Protein AF-A0AAN6VW51-F1 (afdb_monomer)

pLDDT: mean 84.88, std 7.88, range [61.78, 97.94]

Foldseek 3Di:
DEPDPVCVVVVVVVVLVVCVVVLAADEDDYDCPPHHDDDPVCVQVVCVVPQPRSNFDADPNFGEYEDDDHPGHQYAYEPPVVAQQVVCPPPNNPHLAYEYPPQDDDPPDDDDCVRVVRRVVRRVPRDYPYHD

Nearest PDB structures (foldseek):
  1g4e-assembly1_A  TM=4.298E-01  e=4.629E+00  Bacillus subtilis

Structure (mmCIF, N/CA/C/O backbone):
data_AF-A0AAN6VW51-F1
#
_entry.id   AF-A0AAN6VW51-F1
#
loop_
_atom_site.group_PDB
_atom_site.id
_atom_site.type_symbol
_atom_site.label_atom_id
_atom_site.label_alt_id
_atom_site.label_comp_id
_atom_site.label_asym_id
_atom_site.label_entity_id
_atom_site.label_seq_id
_atom_site.pdbx_PDB_ins_code
_atom_site.Cartn_x
_atom_site.Cartn_y
_atom_site.Cartn_z
_atom_site.occupancy
_atom_site.B_iso_or_equiv
_atom_site.auth_seq_id
_atom_site.auth_comp_id
_atom_site.auth_asym_id
_atom_site.auth_atom_id
_atom_site.pdbx_PDB_mode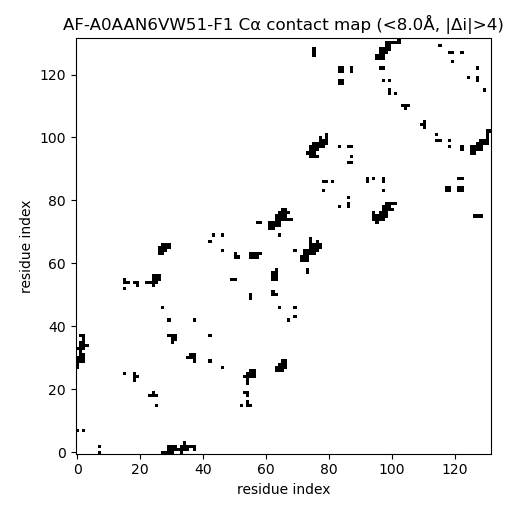l_num
ATOM 1 N N . MET A 1 1 ? 9.725 -1.381 -0.427 1.00 79.25 1 MET A N 1
ATOM 2 C CA . MET A 1 1 ? 10.778 -1.533 -1.465 1.00 79.25 1 MET A CA 1
ATOM 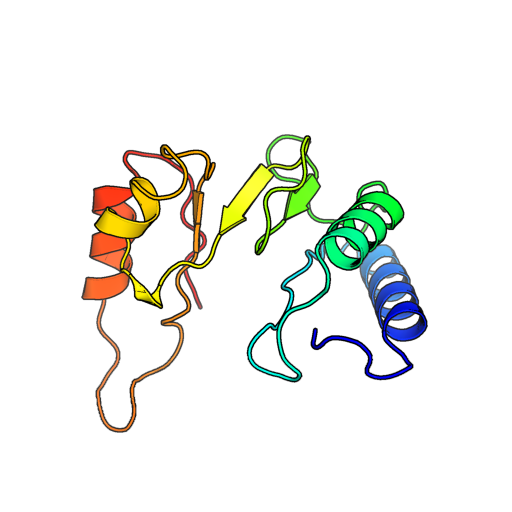3 C C . MET A 1 1 ? 11.321 -0.158 -1.807 1.00 79.25 1 MET A C 1
ATOM 5 O O . MET A 1 1 ? 10.504 0.715 -2.094 1.00 79.25 1 MET A O 1
ATOM 9 N N . ALA A 1 2 ? 12.635 0.059 -1.753 1.00 82.38 2 ALA A N 1
ATOM 10 C CA . ALA A 1 2 ? 13.238 1.337 -2.142 1.00 82.38 2 ALA A CA 1
ATOM 11 C C . ALA A 1 2 ? 13.469 1.396 -3.660 1.00 82.38 2 ALA A C 1
ATOM 13 O O . ALA A 1 2 ? 13.560 0.363 -4.314 1.00 82.38 2 ALA A O 1
ATOM 14 N N . TYR A 1 3 ? 13.509 2.602 -4.230 1.00 84.31 3 TYR A N 1
ATOM 15 C CA . TYR A 1 3 ? 13.604 2.777 -5.680 1.00 84.31 3 TYR A CA 1
ATOM 16 C C . TYR A 1 3 ? 15.026 2.548 -6.203 1.00 84.31 3 TYR A C 1
ATOM 18 O O . TYR A 1 3 ? 15.983 3.093 -5.644 1.00 84.31 3 TYR A O 1
ATOM 26 N N . ASN A 1 4 ? 15.140 1.866 -7.347 1.00 80.81 4 ASN A N 1
ATOM 27 C CA . ASN A 1 4 ? 16.364 1.753 -8.141 1.00 80.81 4 ASN A CA 1
ATOM 28 C C . ASN A 1 4 ? 17.509 1.064 -7.378 1.00 80.81 4 ASN A C 1
ATOM 30 O O . ASN A 1 4 ? 18.649 1.538 -7.363 1.00 80.81 4 ASN A O 1
ATOM 34 N N . GLU A 1 5 ? 17.215 -0.076 -6.745 1.00 75.69 5 GLU A N 1
ATOM 35 C CA . GLU A 1 5 ? 18.246 -0.940 -6.150 1.00 75.69 5 GLU A CA 1
ATOM 36 C C . GLU A 1 5 ? 18.942 -1.823 -7.199 1.00 75.69 5 GLU A C 1
ATOM 38 O O . GLU A 1 5 ? 19.895 -2.532 -6.885 1.00 75.69 5 GLU A O 1
ATOM 43 N N . GLY A 1 6 ? 18.504 -1.756 -8.462 1.00 72.00 6 GLY A N 1
ATOM 44 C CA . GLY A 1 6 ? 19.078 -2.502 -9.587 1.00 72.00 6 GLY A CA 1
ATOM 45 C C . GLY A 1 6 ? 18.611 -3.958 -9.675 1.00 72.00 6 GLY A C 1
ATOM 46 O O . GLY A 1 6 ? 18.983 -4.661 -10.611 1.00 72.00 6 GLY A O 1
ATOM 47 N N . ILE A 1 7 ? 17.776 -4.405 -8.733 1.00 70.56 7 ILE A N 1
ATOM 48 C CA . ILE A 1 7 ? 17.235 -5.772 -8.660 1.00 70.56 7 ILE A CA 1
ATOM 49 C C . ILE A 1 7 ? 15.715 -5.809 -8.460 1.00 70.56 7 ILE A C 1
ATOM 51 O O . ILE A 1 7 ? 15.146 -6.892 -8.333 1.00 70.56 7 ILE A O 1
ATOM 55 N N . ASP A 1 8 ? 15.056 -4.648 -8.450 1.00 72.75 8 ASP A N 1
ATOM 56 C CA . ASP A 1 8 ? 13.652 -4.487 -8.062 1.00 72.75 8 ASP A CA 1
ATOM 57 C C . ASP A 1 8 ? 12.738 -5.436 -8.855 1.00 72.75 8 ASP A C 1
ATOM 59 O O . ASP A 1 8 ? 11.971 -6.192 -8.264 1.00 72.75 8 ASP A O 1
ATOM 63 N N . SER A 1 9 ? 12.873 -5.490 -10.186 1.00 78.56 9 SER A N 1
ATOM 64 C CA . SER A 1 9 ? 12.044 -6.359 -11.036 1.00 78.56 9 SER A CA 1
ATOM 65 C C . SER A 1 9 ? 12.265 -7.850 -10.767 1.00 78.56 9 SER A C 1
ATOM 67 O O . SER A 1 9 ? 11.301 -8.603 -10.661 1.00 78.56 9 SER A O 1
ATOM 69 N N . ILE A 1 10 ? 13.519 -8.276 -10.593 1.00 87.25 10 ILE A N 1
ATOM 70 C CA . ILE A 1 10 ? 13.875 -9.676 -10.321 1.00 87.25 10 ILE A CA 1
ATOM 71 C C . ILE A 1 10 ? 13.335 -10.106 -8.954 1.00 87.25 10 ILE A C 1
ATOM 73 O O . ILE A 1 10 ? 12.786 -11.201 -8.812 1.00 87.25 10 ILE A O 1
ATOM 77 N N . SER A 1 11 ? 13.494 -9.254 -7.942 1.00 88.56 11 SER A N 1
ATOM 78 C CA . SER A 1 11 ? 13.033 -9.522 -6.581 1.00 88.56 11 SER A CA 1
ATOM 79 C C . SER A 1 11 ? 11.509 -9.599 -6.511 1.00 88.56 11 SER A C 1
ATOM 81 O O . SER A 1 11 ? 10.983 -10.530 -5.898 1.00 88.56 11 SER A O 1
ATOM 83 N N . ILE A 1 12 ? 10.796 -8.686 -7.180 1.00 90.19 12 ILE A N 1
ATOM 84 C CA . ILE A 1 12 ? 9.328 -8.701 -7.222 1.00 90.19 12 ILE A CA 1
ATOM 85 C C . ILE A 1 12 ? 8.816 -9.956 -7.941 1.00 90.19 12 ILE A C 1
ATOM 87 O O . ILE A 1 12 ? 7.896 -10.610 -7.441 1.00 90.19 12 ILE A O 1
ATOM 91 N N . ASP A 1 13 ? 9.412 -10.330 -9.077 1.00 92.81 13 ASP A N 1
ATOM 92 C CA . ASP A 1 13 ? 9.027 -11.542 -9.808 1.00 92.81 13 ASP A CA 1
ATOM 93 C C . ASP A 1 13 ? 9.219 -12.801 -8.961 1.00 92.81 13 ASP A C 1
ATOM 95 O O . ASP A 1 13 ? 8.301 -13.614 -8.832 1.00 92.81 13 ASP A O 1
ATOM 99 N N . ARG A 1 14 ? 10.385 -12.947 -8.325 1.00 95.12 14 ARG A N 1
ATOM 100 C CA . ARG A 1 14 ? 10.678 -14.102 -7.463 1.00 95.12 14 ARG A CA 1
ATOM 101 C C . ARG A 1 14 ? 9.747 -14.170 -6.260 1.00 95.12 14 ARG A C 1
ATOM 103 O O . ARG A 1 14 ? 9.238 -15.248 -5.959 1.00 95.12 14 ARG A O 1
ATOM 110 N N . ALA A 1 15 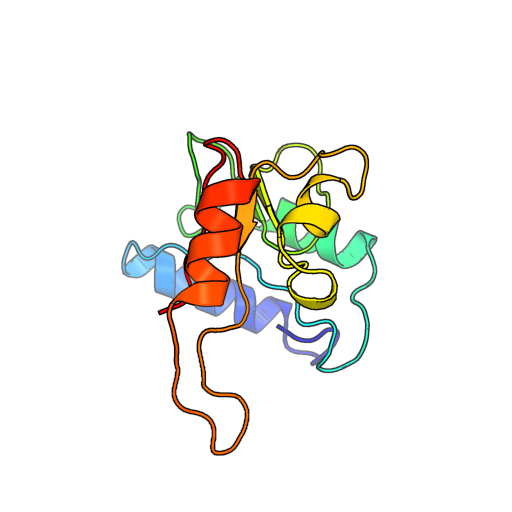? 9.506 -13.039 -5.596 1.00 94.19 15 ALA A N 1
ATOM 111 C CA . ALA A 1 15 ? 8.577 -12.966 -4.475 1.00 94.19 15 ALA A CA 1
ATOM 112 C C . ALA A 1 15 ? 7.156 -13.349 -4.908 1.00 94.19 15 ALA A C 1
ATOM 114 O O . ALA A 1 15 ? 6.504 -14.134 -4.222 1.00 94.19 15 ALA A O 1
ATOM 115 N N . SER A 1 16 ? 6.714 -12.865 -6.074 1.00 95.12 16 SER A N 1
ATOM 116 C CA . SER A 1 16 ? 5.409 -13.209 -6.645 1.00 95.12 16 SER A CA 1
ATOM 117 C C . SER A 1 16 ? 5.296 -14.714 -6.870 1.00 95.12 16 SER A C 1
ATOM 119 O O . SER A 1 16 ? 4.419 -15.338 -6.287 1.00 95.12 16 SER A O 1
ATOM 121 N N . VAL A 1 17 ? 6.218 -15.323 -7.623 1.00 97.00 17 VAL A N 1
ATOM 122 C CA . VAL A 1 17 ? 6.193 -16.769 -7.920 1.00 97.00 17 VAL A CA 1
ATOM 123 C C . VAL A 1 17 ? 6.219 -17.612 -6.640 1.00 97.00 17 VAL A C 1
ATOM 125 O O . VAL A 1 17 ? 5.463 -18.577 -6.504 1.00 97.00 17 VAL A O 1
ATOM 128 N N . ALA A 1 18 ? 7.062 -17.240 -5.673 1.00 97.69 18 ALA A N 1
ATOM 129 C CA . ALA A 1 18 ? 7.124 -17.928 -4.389 1.00 97.69 18 ALA A CA 1
ATOM 130 C C . ALA A 1 18 ? 5.787 -17.839 -3.637 1.00 97.69 18 ALA A C 1
ATOM 132 O O . ALA A 1 18 ? 5.295 -18.857 -3.145 1.00 97.69 18 ALA A O 1
ATOM 133 N N . ALA A 1 19 ? 5.171 -16.655 -3.594 1.00 97.62 19 ALA A N 1
ATOM 134 C CA . ALA A 1 19 ? 3.879 -16.452 -2.955 1.00 97.62 19 ALA A CA 1
ATOM 135 C C . ALA A 1 19 ? 2.753 -17.226 -3.656 1.00 97.62 19 ALA A C 1
ATOM 137 O O . ALA A 1 19 ? 1.971 -17.891 -2.976 1.00 97.62 19 ALA A O 1
ATOM 138 N N . GLU A 1 20 ? 2.718 -17.240 -4.993 1.00 97.25 20 GLU A N 1
ATOM 139 C CA . GLU A 1 20 ? 1.752 -18.025 -5.777 1.00 97.25 20 GLU A CA 1
ATOM 140 C C . GLU A 1 20 ? 1.837 -19.514 -5.428 1.00 97.25 20 GLU A C 1
ATOM 142 O O . GLU A 1 20 ? 0.816 -20.142 -5.146 1.00 97.25 20 GLU A O 1
ATOM 147 N N . SER A 1 21 ? 3.054 -20.059 -5.317 1.00 97.94 21 SER A N 1
ATOM 148 C CA . SER A 1 21 ? 3.276 -21.470 -4.956 1.00 97.94 21 SER A CA 1
ATOM 149 C C . SER A 1 21 ? 2.782 -21.851 -3.553 1.00 97.94 21 SER A C 1
ATOM 151 O O . SER A 1 21 ? 2.627 -23.034 -3.245 1.00 97.94 21 SER A O 1
ATOM 153 N N . LYS A 1 22 ? 2.557 -20.857 -2.686 1.00 97.69 22 LYS A N 1
ATOM 154 C CA . LYS A 1 22 ? 2.107 -21.028 -1.297 1.00 97.69 22 LYS A CA 1
ATOM 155 C C . LYS A 1 22 ? 0.721 -20.442 -1.041 1.00 97.69 22 LYS A C 1
ATOM 157 O O . LYS A 1 22 ? 0.286 -20.429 0.106 1.00 97.69 22 LYS A O 1
ATOM 162 N N . ASN A 1 23 ? 0.036 -19.962 -2.082 1.00 95.44 23 ASN A N 1
ATOM 163 C CA . ASN A 1 23 ? -1.210 -19.201 -1.970 1.00 95.44 23 ASN A CA 1
ATOM 164 C C . ASN A 1 23 ? -1.115 -18.015 -0.982 1.00 95.44 23 ASN A C 1
ATOM 166 O O . ASN A 1 23 ? -2.093 -17.638 -0.336 1.00 95.44 23 ASN A O 1
ATOM 170 N N . LEU A 1 24 ? 0.072 -17.419 -0.864 1.00 96.69 24 LEU A N 1
ATOM 171 C CA . LEU A 1 24 ? 0.286 -16.194 -0.104 1.00 96.69 24 LEU A CA 1
ATOM 172 C C . LEU A 1 24 ? -0.083 -14.986 -0.964 1.00 96.69 24 LEU A C 1
ATOM 174 O O . LEU A 1 24 ? 0.058 -15.011 -2.189 1.00 96.69 24 LEU A O 1
ATOM 178 N N . LYS A 1 25 ? -0.563 -13.927 -0.309 1.00 94.56 25 LYS A N 1
ATOM 179 C CA . LYS A 1 25 ? -0.895 -12.658 -0.959 1.00 94.56 25 LYS A CA 1
ATOM 180 C C . LYS A 1 25 ? 0.121 -11.586 -0.582 1.00 94.56 25 LYS A C 1
ATOM 182 O O . LYS A 1 25 ? 0.565 -11.523 0.559 1.00 94.56 25 LYS A O 1
ATOM 187 N N . LEU A 1 26 ? 0.467 -10.751 -1.551 1.00 93.44 26 LEU A N 1
ATOM 188 C CA . LEU A 1 26 ? 1.440 -9.670 -1.465 1.00 93.44 26 LEU A CA 1
ATOM 189 C C . LEU A 1 26 ? 0.796 -8.373 -1.947 1.00 93.44 26 LEU A C 1
ATOM 191 O O . LEU A 1 26 ? -0.001 -8.379 -2.883 1.00 93.44 26 LEU A O 1
ATOM 195 N N . PHE A 1 27 ? 1.204 -7.248 -1.378 1.00 89.88 27 PHE A N 1
ATOM 196 C CA . PHE A 1 27 ? 0.897 -5.926 -1.912 1.00 89.88 27 PHE A CA 1
ATOM 197 C C . PHE A 1 27 ? 2.156 -5.067 -1.949 1.00 89.88 27 PHE A C 1
ATOM 199 O O . PHE A 1 27 ? 3.164 -5.387 -1.314 1.00 89.88 27 PHE A O 1
ATOM 206 N N . PHE A 1 28 ? 2.106 -3.970 -2.702 1.00 87.31 28 PHE A N 1
ATOM 207 C CA . PHE A 1 28 ? 3.232 -3.052 -2.786 1.00 87.31 28 PHE A CA 1
ATOM 208 C C . PHE A 1 28 ? 3.148 -1.960 -1.730 1.00 87.31 28 PHE A C 1
ATOM 210 O O . PHE A 1 28 ? 2.214 -1.161 -1.733 1.00 87.31 28 PHE A O 1
ATOM 217 N N . SER A 1 29 ? 4.188 -1.912 -0.899 1.00 83.19 29 SER A N 1
ATOM 218 C CA . SER A 1 29 ? 4.547 -0.766 -0.071 1.00 83.19 29 SER A CA 1
ATOM 219 C C . SER A 1 29 ? 5.833 -0.144 -0.626 1.00 83.19 29 SER A C 1
ATOM 221 O O . SER A 1 29 ? 6.915 -0.756 -0.599 1.00 83.19 29 SER A O 1
ATOM 223 N N . PHE A 1 30 ? 5.704 1.042 -1.221 1.00 82.44 30 PHE A N 1
ATOM 224 C CA . PHE A 1 30 ? 6.817 1.764 -1.834 1.00 82.44 30 PHE A CA 1
ATOM 225 C C . PHE A 1 30 ? 7.524 2.606 -0.772 1.00 82.44 30 PHE A C 1
ATOM 227 O O . PHE A 1 30 ? 6.957 3.544 -0.226 1.00 82.44 30 PHE A O 1
ATOM 234 N N . ASP A 1 31 ? 8.780 2.282 -0.485 1.00 79.25 31 ASP A N 1
ATOM 235 C CA . ASP A 1 31 ? 9.559 2.971 0.539 1.00 79.25 31 ASP A CA 1
ATOM 236 C C . ASP A 1 31 ? 10.173 4.245 -0.051 1.00 79.25 31 ASP A C 1
ATOM 238 O O . ASP A 1 31 ? 11.082 4.194 -0.884 1.00 79.25 31 ASP A O 1
ATOM 242 N N . TYR A 1 32 ? 9.629 5.389 0.363 1.00 77.88 32 TYR A N 1
ATOM 243 C CA . TYR A 1 32 ? 10.076 6.719 -0.054 1.00 77.88 32 TYR A CA 1
ATOM 244 C C . TYR A 1 32 ? 11.181 7.274 0.855 1.00 77.88 32 TYR A C 1
ATOM 246 O O . TYR A 1 32 ? 11.847 8.240 0.473 1.00 77.88 32 TYR A O 1
ATOM 254 N N . ALA A 1 33 ? 11.388 6.670 2.029 1.00 74.31 33 ALA A N 1
ATOM 255 C CA . ALA A 1 33 ? 12.432 7.042 2.976 1.00 74.31 33 ALA A CA 1
ATOM 256 C C . ALA A 1 33 ? 13.779 6.386 2.631 1.00 74.31 33 ALA A C 1
ATOM 258 O O . ALA A 1 33 ? 14.821 6.977 2.900 1.00 74.31 33 ALA A O 1
ATOM 259 N N . GLY A 1 34 ? 13.770 5.213 1.989 1.00 78.88 34 GLY A N 1
ATOM 260 C CA . GLY A 1 34 ? 14.982 4.459 1.658 1.00 78.88 34 GLY A CA 1
ATOM 261 C C . GLY A 1 34 ? 15.946 5.179 0.704 1.00 78.88 34 GLY A C 1
ATOM 262 O O . GLY A 1 34 ? 17.087 5.460 1.065 1.00 78.88 34 GLY A O 1
ATOM 263 N N . ARG A 1 35 ? 15.521 5.478 -0.535 1.00 82.00 35 ARG A N 1
ATOM 264 C CA . ARG A 1 35 ? 16.373 6.124 -1.572 1.00 82.00 35 ARG A CA 1
ATOM 265 C C . ARG A 1 35 ? 15.726 7.350 -2.216 1.00 82.00 35 ARG A C 1
ATOM 267 O O . ARG A 1 35 ? 16.056 7.731 -3.338 1.00 82.00 35 ARG A O 1
ATOM 274 N N . GLY A 1 36 ? 14.808 7.975 -1.489 1.00 77.69 36 GLY A N 1
ATOM 275 C CA . GLY A 1 36 ? 13.968 9.049 -1.993 1.00 77.69 36 GLY A CA 1
ATOM 276 C C . GLY A 1 36 ? 12.731 8.532 -2.723 1.00 77.69 36 GLY A C 1
ATOM 277 O O . GLY A 1 36 ? 12.480 7.330 -2.830 1.00 77.69 36 GLY A O 1
ATOM 278 N N . ARG A 1 37 ? 11.924 9.480 -3.208 1.00 79.44 37 ARG A N 1
ATOM 279 C CA . ARG A 1 37 ? 10.625 9.173 -3.809 1.00 79.44 37 ARG A CA 1
ATOM 280 C C . ARG A 1 37 ? 10.774 8.287 -5.046 1.00 79.44 37 ARG A C 1
ATOM 282 O O . ARG A 1 37 ? 11.595 8.569 -5.921 1.00 79.44 37 ARG A O 1
ATOM 289 N N . TRP A 1 38 ? 9.904 7.291 -5.175 1.00 84.94 38 TRP A N 1
ATOM 290 C CA . TRP A 1 38 ? 9.728 6.623 -6.460 1.00 84.94 38 TRP A CA 1
ATOM 291 C C . TRP A 1 38 ? 9.134 7.610 -7.481 1.00 84.94 38 TRP A C 1
ATOM 293 O O . TRP A 1 38 ? 8.270 8.422 -7.135 1.00 84.94 38 TRP A O 1
ATOM 303 N N . PRO A 1 39 ? 9.530 7.558 -8.762 1.00 87.12 39 PRO A N 1
ATOM 304 C CA . PRO A 1 39 ? 8.813 8.270 -9.810 1.00 87.12 39 PRO A CA 1
ATOM 305 C C . PRO A 1 39 ? 7.375 7.753 -9.924 1.00 87.12 39 PRO A C 1
ATOM 307 O O . PRO A 1 39 ? 7.151 6.544 -9.983 1.00 87.12 39 PRO A O 1
ATOM 310 N N . ARG A 1 40 ? 6.394 8.659 -10.042 1.00 83.00 40 ARG A N 1
ATOM 311 C CA . ARG A 1 40 ? 4.967 8.304 -10.190 1.00 83.00 40 ARG A CA 1
ATOM 312 C C . ARG A 1 40 ? 4.734 7.265 -11.292 1.00 83.00 40 ARG A C 1
ATOM 314 O O . ARG A 1 40 ? 4.016 6.294 -11.084 1.00 83.00 40 ARG A O 1
ATOM 321 N N . ALA A 1 41 ? 5.371 7.452 -12.448 1.00 85.94 41 ALA A N 1
ATOM 322 C CA . ALA A 1 41 ? 5.260 6.527 -13.572 1.00 85.94 41 ALA A CA 1
ATOM 323 C C . ALA A 1 41 ? 5.766 5.114 -13.229 1.00 85.94 41 ALA A C 1
ATOM 325 O O . ALA A 1 41 ? 5.157 4.143 -13.663 1.00 85.94 41 ALA A O 1
ATOM 326 N N . ALA A 1 42 ? 6.825 4.997 -12.419 1.00 86.75 42 ALA A N 1
ATOM 327 C CA . ALA A 1 42 ? 7.371 3.714 -11.984 1.00 86.75 42 ALA A CA 1
ATOM 328 C C . ALA A 1 42 ? 6.442 3.000 -10.991 1.00 86.75 42 ALA A C 1
ATOM 330 O O . ALA A 1 42 ? 6.266 1.788 -11.077 1.00 86.75 42 ALA A O 1
ATOM 331 N N . VAL A 1 43 ? 5.804 3.745 -10.082 1.00 85.56 43 VAL A N 1
ATOM 332 C CA . VAL A 1 43 ? 4.791 3.191 -9.167 1.00 85.56 43 VAL A CA 1
ATOM 333 C C . VAL A 1 43 ? 3.593 2.649 -9.948 1.00 85.56 43 VAL A C 1
ATOM 335 O O . VAL A 1 43 ? 3.166 1.514 -9.721 1.00 85.56 43 VAL A O 1
ATOM 338 N N . ILE A 1 44 ? 3.082 3.436 -10.902 1.00 84.75 44 ILE A N 1
ATOM 339 C CA . ILE A 1 44 ? 1.951 3.042 -11.751 1.00 84.75 44 ILE A CA 1
ATOM 340 C C . ILE A 1 44 ? 2.312 1.809 -12.582 1.00 84.75 44 ILE A C 1
ATOM 342 O O . ILE A 1 44 ? 1.584 0.821 -12.537 1.00 84.75 44 ILE A O 1
ATOM 346 N N . SER A 1 45 ? 3.435 1.831 -13.306 1.00 87.88 45 SER A N 1
ATOM 347 C CA . SER A 1 45 ? 3.829 0.711 -14.168 1.00 87.88 45 SER A CA 1
ATOM 348 C C . SER A 1 45 ? 4.073 -0.567 -13.365 1.00 87.88 45 SER A C 1
ATOM 350 O O . SER A 1 45 ? 3.575 -1.625 -13.740 1.00 87.88 45 SER A O 1
ATOM 352 N N . THR A 1 46 ? 4.750 -0.470 -12.217 1.00 88.44 46 THR A N 1
ATOM 353 C CA . THR A 1 46 ? 4.973 -1.612 -11.317 1.00 88.44 46 THR A CA 1
ATOM 354 C C . THR A 1 46 ? 3.650 -2.174 -10.811 1.00 88.44 46 THR A C 1
ATOM 356 O O . THR A 1 46 ? 3.442 -3.378 -10.846 1.00 88.44 46 THR A O 1
ATOM 359 N N . THR A 1 47 ? 2.708 -1.329 -10.398 1.00 87.19 47 THR A N 1
ATOM 360 C CA . THR A 1 47 ? 1.405 -1.811 -9.916 1.00 87.19 47 THR A CA 1
ATOM 361 C C . THR A 1 47 ? 0.622 -2.499 -11.036 1.00 87.19 47 THR A C 1
ATOM 363 O O . THR A 1 47 ? 0.168 -3.631 -10.869 1.00 87.19 47 THR A O 1
ATOM 366 N N . LEU A 1 48 ? 0.517 -1.865 -12.209 1.00 87.25 48 LEU A N 1
ATOM 367 C CA . LEU A 1 48 ? -0.230 -2.403 -13.351 1.00 87.25 48 LEU A CA 1
ATOM 368 C C . LEU A 1 48 ? 0.350 -3.720 -13.884 1.00 87.25 48 LEU A C 1
ATOM 370 O O . LEU A 1 48 ? -0.420 -4.585 -14.289 1.00 87.25 48 LEU A O 1
ATOM 374 N N . ASN A 1 49 ? 1.671 -3.900 -13.837 1.00 90.94 49 ASN A N 1
ATOM 375 C CA . ASN A 1 49 ? 2.325 -5.121 -14.316 1.00 90.94 49 ASN A CA 1
ATOM 376 C C . ASN A 1 49 ? 2.034 -6.354 -13.445 1.00 90.94 49 ASN A C 1
ATOM 378 O O . ASN A 1 49 ? 2.128 -7.477 -13.934 1.00 90.94 49 ASN A O 1
ATOM 382 N N . TYR A 1 50 ? 1.693 -6.167 -12.166 1.00 91.50 50 TYR A N 1
ATOM 383 C CA . TYR A 1 50 ? 1.548 -7.274 -11.211 1.00 91.50 50 TYR A CA 1
ATOM 384 C C . TYR A 1 50 ? 0.139 -7.402 -10.624 1.00 91.50 50 TYR A C 1
ATOM 386 O O . TYR A 1 50 ? -0.163 -8.444 -10.047 1.00 91.50 50 TYR A O 1
ATOM 394 N N . LYS A 1 51 ? -0.746 -6.407 -10.790 1.00 89.44 51 LYS A N 1
ATOM 395 C CA . LYS A 1 51 ? -2.095 -6.400 -10.186 1.00 89.44 51 LYS A CA 1
ATOM 396 C C . LYS A 1 51 ? -2.962 -7.618 -10.532 1.00 89.44 51 LYS A C 1
ATOM 398 O O . LYS A 1 51 ? -3.870 -7.976 -9.779 1.00 89.44 51 LYS A O 1
ATOM 403 N N . ASP A 1 52 ? -2.711 -8.241 -11.682 1.00 91.62 52 ASP A N 1
ATOM 404 C CA . ASP A 1 52 ? -3.478 -9.386 -12.184 1.00 91.62 52 ASP A CA 1
ATOM 405 C C . ASP A 1 52 ? -2.839 -10.740 -11.849 1.00 91.62 52 ASP A C 1
ATOM 407 O O . ASP A 1 52 ? -3.415 -11.785 -12.149 1.00 91.62 52 ASP A O 1
ATOM 411 N N . ARG A 1 53 ? -1.691 -10.747 -11.160 1.00 94.38 53 ARG A N 1
ATOM 412 C CA . ARG A 1 53 ? -1.120 -11.978 -10.610 1.00 94.38 53 ARG A CA 1
ATOM 413 C C . ARG A 1 53 ? -1.947 -12.505 -9.452 1.00 94.38 53 ARG A C 1
ATOM 415 O O . ARG A 1 53 ? -2.502 -11.749 -8.656 1.00 94.38 53 ARG A O 1
ATOM 422 N N . SER A 1 54 ? -1.958 -13.826 -9.311 1.00 95.69 54 SER A N 1
ATOM 423 C CA . SER A 1 54 ? -2.738 -14.508 -8.275 1.00 95.69 54 SER A CA 1
ATOM 424 C C . SER A 1 54 ? -2.199 -14.246 -6.866 1.00 95.69 54 SER A C 1
ATOM 426 O O . SER A 1 54 ? -2.963 -14.282 -5.897 1.00 95.69 54 SER A O 1
ATOM 428 N N . ALA A 1 55 ? -0.905 -13.932 -6.752 1.00 96.62 55 ALA A N 1
ATOM 429 C CA . ALA A 1 55 ? -0.281 -13.495 -5.508 1.00 96.62 55 ALA A CA 1
ATOM 430 C C . ALA A 1 55 ? -0.584 -12.038 -5.147 1.00 96.62 55 ALA A C 1
ATOM 432 O O . ALA A 1 55 ? -0.320 -11.657 -4.014 1.00 96.62 55 ALA A O 1
ATOM 433 N N . HIS A 1 56 ? -1.124 -11.204 -6.039 1.00 94.81 56 HIS A N 1
ATOM 434 C CA . HIS A 1 56 ? -1.425 -9.825 -5.667 1.00 94.81 56 HIS A CA 1
ATOM 435 C C . HIS A 1 56 ? -2.672 -9.773 -4.774 1.00 94.81 56 HIS A C 1
ATOM 437 O O . HIS A 1 56 ? -3.713 -10.354 -5.094 1.00 94.81 56 HIS A O 1
ATOM 443 N N . PHE A 1 57 ? -2.562 -9.103 -3.629 1.00 93.88 57 PHE A N 1
ATOM 444 C CA . PHE A 1 57 ? -3.656 -8.964 -2.681 1.00 93.88 57 PHE A CA 1
ATOM 445 C C . PHE A 1 57 ? -4.786 -8.149 -3.305 1.00 93.88 57 PHE A C 1
ATOM 447 O O . PHE A 1 57 ? -4.567 -7.129 -3.964 1.00 93.88 57 PHE A O 1
ATOM 454 N N . ARG A 1 58 ? -6.012 -8.626 -3.089 1.00 92.00 58 ARG A N 1
ATOM 455 C CA . ARG A 1 58 ? -7.228 -7.963 -3.536 1.00 92.00 58 ARG A CA 1
ATOM 456 C C . ARG A 1 58 ? -8.158 -7.767 -2.359 1.00 92.00 58 ARG A C 1
ATOM 458 O O . ARG A 1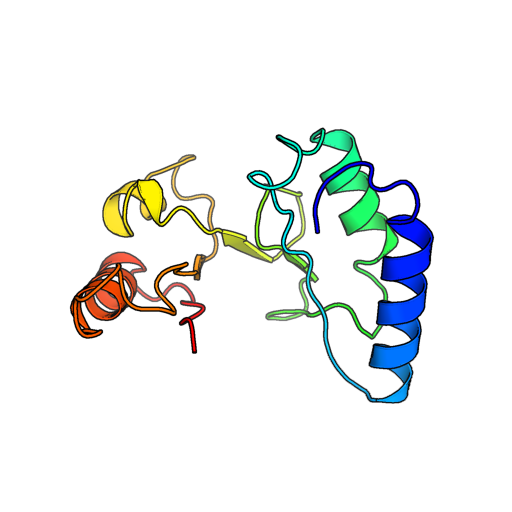 58 ? -8.395 -8.705 -1.601 1.00 92.00 58 ARG A O 1
ATOM 465 N N . TYR A 1 59 ? -8.723 -6.575 -2.262 1.00 89.44 59 TYR A N 1
ATOM 466 C CA . TYR A 1 59 ? -9.781 -6.258 -1.317 1.00 89.44 59 TYR A CA 1
ATOM 467 C C . TYR A 1 59 ? -11.065 -6.006 -2.102 1.00 89.44 59 TYR A C 1
ATOM 469 O O . TYR A 1 59 ? -11.063 -5.244 -3.065 1.00 89.44 59 TYR A O 1
ATOM 477 N N . ASN A 1 60 ? -12.145 -6.716 -1.764 1.00 89.50 60 ASN A N 1
ATOM 478 C CA . ASN A 1 60 ? -13.422 -6.654 -2.490 1.00 89.50 60 ASN A CA 1
ATOM 479 C C . ASN A 1 60 ? -13.281 -6.809 -4.023 1.00 89.50 60 ASN A C 1
ATOM 481 O O . ASN A 1 60 ? -13.951 -6.140 -4.803 1.00 89.50 60 ASN A O 1
ATOM 485 N N . GLY A 1 61 ? -12.374 -7.691 -4.464 1.00 88.56 61 GLY A N 1
ATOM 486 C CA . GLY A 1 61 ? -12.107 -7.966 -5.883 1.00 88.56 61 GLY A CA 1
ATOM 487 C C . GLY A 1 61 ? -11.178 -6.964 -6.584 1.00 88.56 61 GLY A C 1
ATOM 488 O O . GLY A 1 61 ? -10.687 -7.261 -7.679 1.00 88.56 61 GLY A O 1
ATOM 489 N N . GLN A 1 62 ? -10.866 -5.832 -5.951 1.00 88.44 62 GLN A N 1
ATOM 490 C CA . GLN A 1 62 ? -9.978 -4.798 -6.482 1.00 88.44 62 GLN A CA 1
ATOM 491 C C . GLN A 1 62 ? -8.526 -5.033 -6.041 1.00 88.44 62 GLN A C 1
ATOM 493 O O . GLN A 1 62 ? -8.304 -5.426 -4.896 1.00 88.44 62 GLN A O 1
ATOM 498 N N . PRO A 1 63 ? -7.526 -4.809 -6.914 1.00 88.62 63 PRO A N 1
ATOM 499 C CA . PRO A 1 63 ? -6.117 -4.853 -6.522 1.00 88.62 63 PRO A CA 1
ATOM 500 C C . PRO A 1 63 ? -5.814 -3.786 -5.470 1.00 88.62 63 PRO A C 1
ATOM 502 O O . PRO A 1 63 ? -6.344 -2.680 -5.533 1.00 88.62 63 PRO A O 1
ATOM 505 N N . PHE A 1 64 ? -4.981 -4.127 -4.494 1.00 87.19 64 PHE A N 1
ATOM 506 C CA . PHE A 1 64 ? -4.698 -3.273 -3.345 1.00 87.19 64 PHE A CA 1
ATOM 507 C C . PHE A 1 64 ? -3.359 -2.538 -3.497 1.00 87.19 64 PHE A C 1
ATOM 509 O O . PHE A 1 64 ? -2.347 -3.143 -3.858 1.00 87.19 64 PHE A O 1
ATOM 516 N N . ALA A 1 65 ? -3.320 -1.250 -3.144 1.00 82.25 65 ALA A N 1
ATOM 517 C CA . ALA A 1 65 ? -2.089 -0.455 -3.112 1.00 82.25 65 ALA A CA 1
ATOM 518 C C . ALA A 1 65 ? -2.029 0.443 -1.866 1.00 82.25 65 ALA A C 1
ATOM 520 O O . ALA A 1 65 ? -3.048 1.009 -1.469 1.00 82.25 65 ALA A O 1
ATOM 521 N N . SER A 1 66 ? -0.832 0.609 -1.276 1.00 74.62 66 SER A N 1
ATOM 522 C CA . SER A 1 66 ? -0.683 1.303 0.013 1.00 74.62 66 SER A CA 1
ATOM 523 C C . SER A 1 66 ? 0.087 2.627 0.007 1.00 74.62 66 SER A C 1
ATOM 525 O O . SER A 1 66 ? 0.383 3.160 1.073 1.00 74.62 66 SER A O 1
ATOM 527 N N . THR A 1 67 ? 0.460 3.184 -1.155 1.00 66.12 67 THR A N 1
ATOM 528 C CA . THR A 1 67 ? 1.351 4.369 -1.162 1.00 66.12 67 THR A CA 1
ATOM 529 C C . THR A 1 67 ? 1.030 5.468 -2.182 1.00 66.12 67 THR A C 1
ATOM 531 O O . THR A 1 67 ? 1.401 6.610 -1.935 1.00 66.12 67 THR A O 1
ATOM 534 N N . PHE A 1 68 ? 0.331 5.194 -3.293 1.00 65.38 68 PHE A N 1
ATOM 535 C CA . PHE A 1 68 ? -0.045 6.217 -4.288 1.00 65.38 68 PHE A CA 1
ATOM 536 C C . PHE A 1 68 ? -1.436 5.996 -4.868 1.00 65.38 68 PHE A C 1
ATOM 538 O O . PHE A 1 68 ? -1.913 4.868 -4.961 1.00 65.38 68 PHE A O 1
ATOM 545 N N . GLU A 1 69 ? -2.017 7.091 -5.354 1.00 61.78 69 GLU A N 1
ATOM 546 C CA . GLU A 1 69 ? -3.213 7.083 -6.187 1.00 61.78 69 GLU A CA 1
ATOM 547 C C . GLU A 1 69 ? -2.888 6.473 -7.568 1.00 61.78 69 GLU A C 1
ATOM 549 O O . GLU A 1 69 ? -2.226 7.075 -8.422 1.00 61.78 69 GLU A O 1
ATOM 554 N N . VAL A 1 70 ? -3.325 5.232 -7.766 1.00 63.03 70 VAL A N 1
ATOM 555 C CA . VAL A 1 70 ? -3.214 4.446 -9.005 1.00 63.03 70 VAL A CA 1
ATOM 556 C C . VAL A 1 70 ? -4.617 4.016 -9.414 1.00 63.03 70 VAL A C 1
ATOM 558 O O . VAL A 1 70 ? -5.116 3.018 -8.910 1.00 63.03 70 VAL A O 1
ATOM 561 N N . THR A 1 71 ? -5.271 4.770 -10.297 1.00 67.50 71 THR A N 1
ATOM 562 C CA . THR A 1 71 ? -6.680 4.565 -10.692 1.00 67.50 71 THR A CA 1
ATOM 563 C C . THR A 1 71 ? -7.057 3.087 -10.879 1.00 67.50 71 THR A C 1
ATOM 565 O O . THR A 1 71 ? -6.387 2.374 -11.628 1.00 67.50 71 THR A O 1
ATOM 568 N N . GLY A 1 72 ? -8.155 2.646 -10.253 1.00 70.25 72 GLY A N 1
ATOM 569 C CA . GLY A 1 72 ? -8.666 1.271 -10.365 1.00 70.25 72 GLY A CA 1
ATOM 570 C C .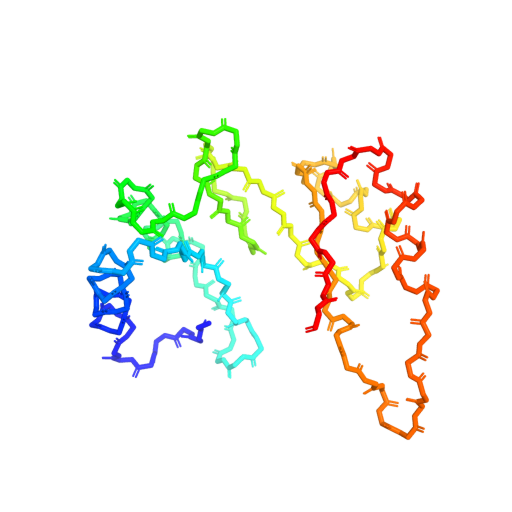 GLY A 1 72 ? -8.153 0.281 -9.308 1.00 70.25 72 GLY A C 1
ATOM 571 O O . GLY A 1 72 ? -8.418 -0.916 -9.434 1.00 70.25 72 GLY A O 1
ATOM 572 N N . CYS A 1 73 ? -7.445 0.762 -8.285 1.00 78.50 73 CYS A N 1
ATOM 573 C CA . CYS A 1 73 ? -7.065 -0.005 -7.098 1.00 78.50 73 CYS A CA 1
ATOM 574 C C . CYS A 1 73 ? -7.893 0.421 -5.873 1.00 78.50 73 CYS A C 1
ATOM 576 O O . CYS A 1 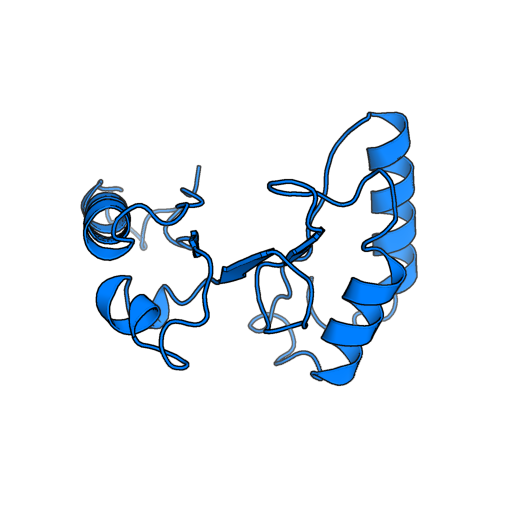73 ? -8.442 1.517 -5.855 1.00 78.50 73 CYS A O 1
ATOM 578 N N . PHE A 1 74 ? -7.943 -0.443 -4.858 1.00 79.69 74 PHE A N 1
ATOM 579 C CA . PHE A 1 74 ? -8.406 -0.100 -3.513 1.00 79.69 74 PHE A CA 1
ATOM 580 C C . PHE A 1 74 ? -7.241 0.511 -2.722 1.00 79.69 74 PHE A C 1
ATOM 582 O O . PHE A 1 74 ? -6.187 -0.130 -2.595 1.00 79.69 74 PHE A O 1
ATOM 589 N N . PHE A 1 75 ? -7.409 1.734 -2.212 1.00 82.06 75 PHE A N 1
ATOM 590 C CA . PHE A 1 75 ? -6.310 2.526 -1.650 1.00 82.06 75 PHE A CA 1
ATOM 591 C C . PHE A 1 75 ? -6.347 2.621 -0.133 1.00 82.06 75 PHE A C 1
ATOM 593 O O . PHE A 1 75 ? -7.240 3.237 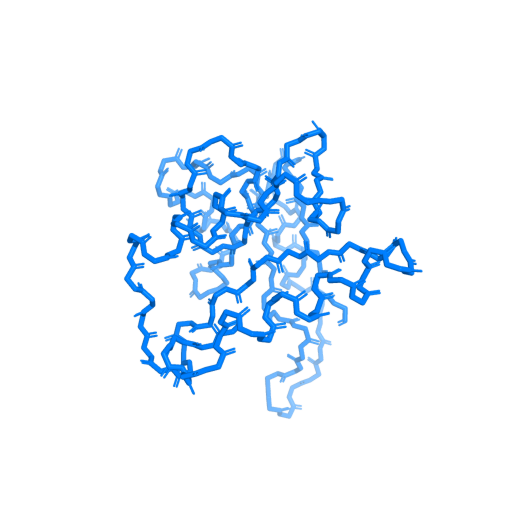0.447 1.00 82.06 75 PHE A O 1
ATOM 600 N N . VAL A 1 76 ? -5.300 2.110 0.511 1.00 80.44 76 VAL A N 1
ATOM 601 C CA . VAL A 1 76 ? -5.112 2.253 1.959 1.00 80.44 76 VAL A CA 1
ATOM 602 C C . VAL A 1 76 ? -3.751 2.871 2.221 1.00 80.44 76 VAL A C 1
ATOM 604 O O . VAL A 1 76 ? -2.738 2.179 2.222 1.00 80.44 76 VAL A O 1
ATOM 607 N N . LEU A 1 77 ? -3.721 4.190 2.386 1.00 77.06 77 LEU A N 1
ATOM 608 C CA . LEU A 1 77 ? -2.480 4.963 2.440 1.00 77.06 77 LEU A CA 1
ATOM 609 C C . LEU A 1 77 ? -1.948 5.097 3.869 1.00 77.06 77 LEU A C 1
ATOM 611 O O . LEU A 1 77 ? -2.721 5.177 4.825 1.00 77.06 77 LEU A O 1
ATOM 615 N N . ASP A 1 78 ? -0.624 5.189 3.996 1.00 76.25 78 ASP A N 1
ATOM 616 C CA . ASP A 1 78 ? 0.017 5.669 5.221 1.00 76.25 78 ASP A CA 1
ATOM 617 C C . ASP A 1 78 ? 0.302 7.160 5.125 1.00 76.25 78 ASP A C 1
ATOM 619 O O . ASP A 1 78 ? 1.188 7.624 4.403 1.00 76.25 78 ASP A O 1
ATOM 623 N N . TRP A 1 79 ? -0.473 7.901 5.904 1.00 77.62 79 TRP A N 1
ATOM 624 C CA . TRP A 1 79 ? -0.282 9.317 6.177 1.00 77.62 79 TRP A CA 1
ATOM 625 C C . TRP A 1 79 ? -0.136 9.555 7.681 1.00 77.62 79 TRP A C 1
ATOM 627 O O . TRP A 1 79 ? -0.521 10.602 8.202 1.00 77.62 79 TRP A O 1
ATOM 637 N N . SER A 1 80 ? 0.462 8.597 8.394 1.00 74.38 80 SER A N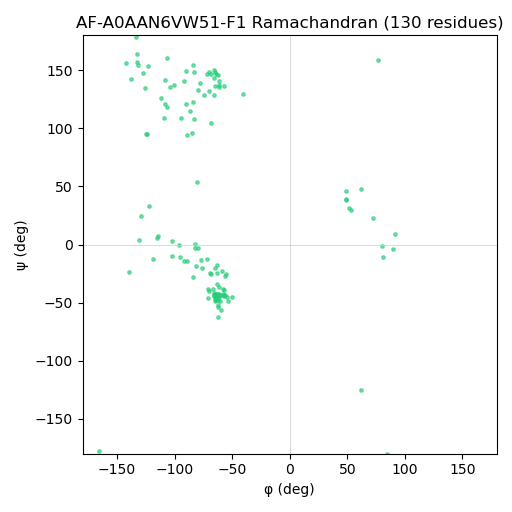 1
ATOM 638 C CA . SER A 1 80 ? 0.656 8.663 9.846 1.00 74.38 80 SER A CA 1
ATOM 639 C C . SER A 1 80 ? 1.398 9.921 10.288 1.00 74.38 80 SER A C 1
ATOM 641 O O . SER A 1 80 ? 1.167 10.397 11.395 1.00 74.38 80 SER A O 1
ATOM 643 N N . PHE A 1 81 ? 2.212 10.524 9.414 1.00 73.31 81 PHE A N 1
ATOM 644 C CA . PHE A 1 81 ? 2.925 11.771 9.703 1.00 73.31 81 PHE A CA 1
ATOM 645 C C . PHE A 1 81 ? 2.008 12.983 9.963 1.00 73.31 81 PHE A C 1
ATOM 647 O O . PHE A 1 81 ? 2.435 13.912 10.643 1.00 73.31 81 PHE A O 1
ATOM 654 N N . VAL A 1 82 ? 0.769 12.993 9.446 1.00 81.12 82 VAL A N 1
ATOM 655 C CA . VAL A 1 82 ? -0.231 14.044 9.741 1.00 81.12 82 VAL A CA 1
ATOM 656 C C . VAL A 1 82 ? -1.295 13.599 10.748 1.00 81.12 82 VAL A C 1
ATOM 658 O O . VAL A 1 82 ? -2.078 14.424 11.218 1.00 81.12 82 VAL A O 1
ATOM 661 N N . GLY A 1 83 ? -1.334 12.308 11.085 1.00 84.38 83 GLY A N 1
ATOM 662 C CA . GLY A 1 83 ? -2.361 11.699 11.930 1.00 84.38 83 GLY A CA 1
ATOM 663 C C . GLY A 1 83 ? -3.698 11.455 11.214 1.00 84.38 83 GLY A C 1
ATOM 664 O O . GLY A 1 83 ? -4.027 12.088 10.209 1.00 84.38 83 GLY A O 1
ATOM 665 N N . ALA A 1 84 ? -4.505 10.541 11.765 1.00 85.69 84 ALA A N 1
ATOM 666 C CA . ALA A 1 84 ? -5.691 9.979 11.107 1.00 85.69 84 ALA A CA 1
ATOM 667 C C . ALA A 1 84 ? -6.729 11.022 10.648 1.00 85.69 84 ALA A C 1
ATOM 669 O O . ALA A 1 84 ? -7.234 10.947 9.530 1.00 85.69 84 ALA A O 1
ATOM 670 N N . LYS A 1 85 ? -7.031 12.031 11.478 1.00 86.56 85 LYS A N 1
ATOM 671 C CA . LYS A 1 85 ? -8.028 13.060 11.139 1.00 86.56 85 LYS A CA 1
ATOM 672 C C . LYS A 1 85 ? -7.604 13.910 9.942 1.00 86.56 85 LYS A C 1
ATOM 674 O O . LYS A 1 85 ? -8.411 14.155 9.053 1.00 86.56 85 LYS A O 1
ATOM 679 N N . ALA A 1 86 ? -6.358 14.385 9.937 1.00 86.12 86 ALA A N 1
ATOM 680 C CA . ALA A 1 86 ? -5.845 15.196 8.838 1.00 86.12 86 ALA A CA 1
ATOM 681 C C . ALA A 1 86 ? -5.664 14.343 7.578 1.00 86.12 86 ALA A C 1
ATOM 683 O O . ALA A 1 86 ? -6.041 14.784 6.498 1.00 86.12 86 ALA A O 1
ATOM 684 N N . ALA A 1 87 ? -5.177 13.107 7.734 1.00 85.19 87 ALA A N 1
ATOM 685 C CA . ALA A 1 87 ? -5.043 12.132 6.658 1.00 85.19 87 ALA A CA 1
ATOM 686 C C . ALA A 1 87 ? -6.371 11.902 5.922 1.00 85.19 87 ALA A C 1
ATOM 688 O O . ALA A 1 87 ? -6.410 11.957 4.699 1.00 85.19 87 ALA A O 1
ATOM 689 N N . MET A 1 88 ? -7.478 11.743 6.647 1.00 84.06 88 MET A N 1
ATOM 690 C CA . MET A 1 88 ? -8.803 11.564 6.043 1.00 84.06 88 MET A CA 1
ATOM 691 C C . MET A 1 88 ? -9.318 12.772 5.251 1.00 84.06 88 MET A C 1
ATOM 693 O O . MET A 1 88 ? -10.199 12.605 4.410 1.00 84.06 88 MET A O 1
ATOM 697 N N . SER A 1 89 ? -8.772 13.965 5.492 1.00 84.25 89 SER A N 1
ATOM 698 C CA . SER A 1 89 ? -9.097 15.188 4.748 1.00 84.25 89 SER A CA 1
ATOM 699 C C . SER A 1 89 ? -8.120 15.478 3.603 1.00 84.25 89 SER A C 1
ATOM 701 O O . SER A 1 89 ? -8.369 16.384 2.809 1.00 84.25 89 SER A O 1
ATOM 703 N N . LEU A 1 90 ? -6.992 14.764 3.514 1.00 80.00 90 LEU A N 1
ATOM 704 C CA . LEU A 1 90 ? -6.026 14.950 2.433 1.00 80.00 90 LEU A CA 1
ATOM 705 C C . LEU A 1 90 ? -6.579 14.406 1.114 1.00 80.00 90 LEU A C 1
ATOM 707 O O . LEU A 1 90 ? -7.306 13.413 1.087 1.00 80.00 90 LEU A O 1
ATOM 711 N N . ALA A 1 91 ? -6.203 15.076 0.020 1.00 65.88 91 ALA A N 1
ATOM 712 C CA . ALA A 1 91 ? -6.636 14.744 -1.337 1.00 65.88 91 ALA A CA 1
ATOM 713 C C . ALA A 1 91 ? -8.165 14.545 -1.438 1.00 65.88 91 ALA A C 1
ATOM 715 O O . ALA A 1 91 ? -8.630 13.555 -1.992 1.00 65.88 91 ALA A O 1
ATOM 716 N N . ASP A 1 92 ? -8.938 15.458 -0.835 1.00 70.62 92 ASP A N 1
ATOM 717 C CA . ASP A 1 92 ? -10.410 15.433 -0.794 1.00 70.62 92 ASP A CA 1
ATOM 718 C C . ASP A 1 92 ? -11.017 14.111 -0.279 1.00 70.62 92 ASP A C 1
ATOM 720 O O . ASP A 1 92 ? -12.121 13.718 -0.653 1.00 70.62 92 ASP A O 1
ATOM 724 N N . GLY A 1 93 ? -10.307 13.404 0.607 1.00 71.88 93 GLY A N 1
ATOM 725 C CA . GLY A 1 93 ? -10.799 12.161 1.204 1.00 71.88 93 GLY A CA 1
ATOM 726 C C . GLY A 1 93 ? -10.825 10.971 0.241 1.00 71.88 93 GLY A C 1
ATOM 727 O O . GLY A 1 93 ? -11.561 10.009 0.490 1.00 71.88 93 GLY A O 1
ATOM 728 N N . VAL A 1 94 ? -10.008 11.024 -0.820 1.00 76.62 94 VAL A N 1
ATOM 729 C CA . VAL A 1 94 ? -9.875 9.985 -1.860 1.00 76.62 94 VAL A CA 1
ATOM 730 C C . VAL A 1 94 ? -9.451 8.613 -1.323 1.00 76.62 94 VAL A C 1
ATOM 732 O O . VAL A 1 94 ? -9.700 7.604 -1.970 1.00 76.62 94 VAL A O 1
ATOM 735 N N . ALA A 1 95 ? -8.816 8.545 -0.149 1.00 81.44 95 ALA A N 1
ATOM 736 C CA . ALA A 1 95 ? -8.358 7.281 0.420 1.00 81.44 95 ALA A CA 1
ATOM 737 C C . ALA A 1 95 ? -9.544 6.369 0.795 1.00 81.44 95 ALA A C 1
ATOM 739 O O . ALA A 1 95 ? -10.447 6.789 1.527 1.00 81.44 95 ALA A O 1
ATOM 740 N N . ASP A 1 96 ? -9.533 5.112 0.346 1.00 84.56 96 ASP A N 1
ATOM 741 C CA . ASP A 1 96 ? -10.565 4.120 0.685 1.00 84.56 96 ASP A CA 1
ATOM 742 C C . ASP A 1 96 ? -10.403 3.570 2.108 1.00 84.56 96 ASP A C 1
ATOM 744 O O . ASP A 1 96 ? -11.359 3.075 2.698 1.00 84.56 96 ASP A O 1
ATOM 748 N N . GLY A 1 97 ? -9.207 3.705 2.675 1.00 87.56 97 GLY A N 1
ATOM 749 C CA . GLY A 1 97 ? -8.866 3.427 4.063 1.00 87.56 97 GLY A CA 1
ATOM 750 C C . GLY A 1 97 ? -7.508 4.029 4.411 1.00 87.56 97 GLY A C 1
ATOM 751 O O . GLY A 1 97 ? -6.860 4.665 3.578 1.00 87.56 97 GLY A O 1
ATOM 752 N N . LEU A 1 98 ? -7.050 3.809 5.639 1.00 87.62 98 LEU A N 1
ATOM 753 C CA . LEU A 1 98 ? -5.706 4.204 6.065 1.00 87.62 98 LEU A CA 1
ATOM 754 C C . LEU A 1 98 ? -5.013 3.054 6.792 1.00 87.62 98 LEU A C 1
ATOM 756 O O . LEU A 1 98 ? -5.668 2.161 7.338 1.00 87.62 98 LEU A O 1
ATOM 760 N N . PHE A 1 99 ? -3.686 3.092 6.812 1.00 85.94 99 PHE A N 1
ATOM 761 C CA . PHE A 1 99 ? -2.883 2.241 7.683 1.00 85.94 99 PHE A CA 1
ATOM 762 C C . PHE A 1 99 ? -1.976 3.087 8.573 1.00 85.94 99 PHE A C 1
ATOM 764 O O . PHE A 1 99 ? -1.643 4.220 8.223 1.00 85.94 99 PHE A O 1
ATOM 771 N N . SER A 1 100 ? -1.613 2.541 9.734 1.00 83.38 100 SER A N 1
ATOM 772 C CA . SER A 1 100 ? -0.729 3.204 10.695 1.00 83.38 100 SER A CA 1
ATOM 773 C C . SER A 1 100 ? 0.673 2.601 10.658 1.00 83.38 100 SER A C 1
ATOM 775 O O . SER A 1 100 ? 0.832 1.382 10.673 1.00 83.38 100 SER A O 1
ATOM 777 N N . TRP A 1 101 ? 1.693 3.460 10.664 1.00 78.88 101 TRP A N 1
ATOM 778 C CA . TRP A 1 101 ? 3.106 3.069 10.779 1.00 78.88 101 TRP A CA 1
ATOM 779 C C . TRP A 1 101 ? 3.544 2.829 12.236 1.00 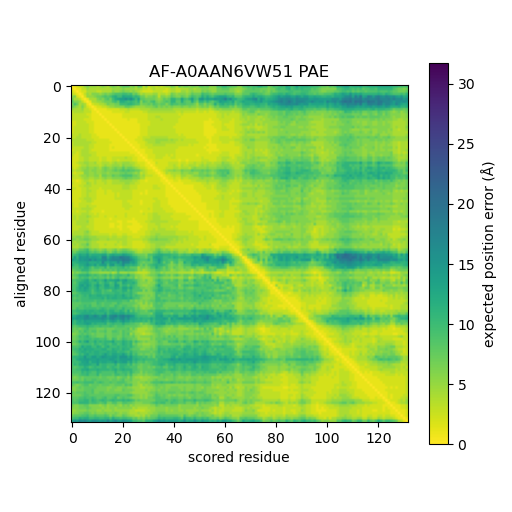78.88 101 TRP A C 1
ATOM 781 O O . TRP A 1 101 ? 4.684 2.450 12.501 1.00 78.88 101 TRP A O 1
ATOM 791 N N . ALA A 1 102 ? 2.655 3.058 13.206 1.00 83.19 102 ALA A N 1
ATOM 792 C CA . ALA A 1 102 ? 2.950 2.953 14.633 1.00 83.19 102 ALA A CA 1
ATOM 793 C C . ALA A 1 102 ? 2.906 1.497 15.137 1.00 83.19 102 ALA A C 1
ATOM 795 O O . ALA A 1 102 ? 2.190 1.194 16.082 1.00 83.19 102 ALA A O 1
ATOM 796 N N . ALA A 1 103 ? 3.653 0.588 14.502 1.00 84.69 103 ALA A N 1
ATOM 797 C CA . ALA A 1 103 ? 3.748 -0.812 14.938 1.00 84.69 103 ALA A CA 1
ATOM 798 C C . ALA A 1 103 ? 4.744 -1.017 16.092 1.00 84.69 103 ALA A C 1
ATOM 800 O O . ALA A 1 103 ? 4.722 -2.039 16.772 1.00 84.69 103 ALA A O 1
ATOM 801 N N . TRP A 1 104 ? 5.647 -0.057 16.307 1.00 85.25 104 TRP A N 1
ATOM 802 C CA . TRP A 1 104 ? 6.724 -0.156 17.286 1.00 85.25 104 TRP A CA 1
ATOM 803 C C . TRP A 1 104 ? 6.828 1.090 18.165 1.00 85.25 104 TRP A C 1
ATOM 805 O O . TRP A 1 104 ? 6.461 2.191 17.740 1.00 85.25 104 TRP A O 1
ATOM 815 N N . PRO A 1 105 ? 7.378 0.929 19.381 1.00 84.31 105 PRO A N 1
ATOM 816 C CA . PRO A 1 105 ? 7.524 2.028 20.318 1.00 84.31 105 PRO A CA 1
ATOM 817 C C . PRO A 1 105 ? 8.462 3.120 19.811 1.00 84.31 105 PRO A C 1
ATOM 819 O O . PRO A 1 105 ? 9.464 2.867 19.133 1.00 84.31 105 PRO A O 1
ATOM 822 N N . TRP A 1 106 ? 8.156 4.361 20.188 1.00 80.88 106 TRP A N 1
ATOM 823 C CA . TRP A 1 106 ? 9.025 5.494 19.909 1.00 80.88 106 TRP A CA 1
ATOM 824 C C . TRP A 1 106 ? 10.102 5.614 20.993 1.00 80.88 106 TRP A C 1
ATOM 826 O O . TRP A 1 106 ? 9.899 6.174 22.073 1.00 80.88 106 TRP A O 1
ATOM 836 N N . GLY A 1 107 ? 11.274 5.043 20.708 1.00 86.19 107 GLY A N 1
ATOM 837 C CA . GLY A 1 107 ? 12.401 5.032 21.638 1.00 86.19 107 GLY A CA 1
ATOM 838 C C . GLY A 1 107 ? 12.064 4.272 22.931 1.00 86.19 107 GLY A C 1
ATOM 839 O O . GLY A 1 107 ? 11.681 3.108 22.852 1.00 86.19 107 GLY A O 1
ATOM 840 N N . PRO A 1 108 ? 12.217 4.882 24.123 1.00 90.25 108 PRO A N 1
ATOM 841 C CA . PRO A 1 108 ? 11.975 4.210 25.402 1.00 90.25 108 PRO A CA 1
ATOM 842 C C . PRO A 1 108 ? 10.495 4.174 25.819 1.00 90.25 108 PRO A C 1
ATOM 844 O O . PRO A 1 108 ? 10.182 3.720 26.918 1.00 90.25 108 PRO A O 1
ATOM 847 N N . GLN A 1 109 ? 9.587 4.721 25.011 1.00 88.44 109 GLN A N 1
ATOM 848 C CA . GLN A 1 109 ? 8.174 4.829 25.363 1.00 88.44 109 GLN A CA 1
ATOM 849 C C . GLN A 1 109 ? 7.469 3.496 25.142 1.00 88.44 109 GLN A C 1
ATOM 851 O O . GLN A 1 109 ? 7.628 2.889 24.091 1.00 88.44 109 GLN A O 1
ATOM 856 N N . ASN A 1 110 ? 6.669 3.048 26.109 1.00 89.81 110 ASN A N 1
ATOM 857 C CA . ASN A 1 110 ? 5.822 1.876 25.907 1.00 89.81 110 ASN A CA 1
ATOM 858 C C . ASN A 1 110 ? 4.774 2.158 24.827 1.00 89.81 110 ASN A C 1
ATOM 860 O O . ASN A 1 110 ? 4.283 3.279 24.712 1.00 89.81 110 ASN A O 1
ATOM 864 N N . MET A 1 111 ? 4.403 1.114 24.087 1.00 89.88 111 MET A N 1
ATOM 865 C CA . MET A 1 111 ? 3.263 1.172 23.179 1.00 89.88 111 MET A CA 1
ATOM 866 C C . MET A 1 111 ? 1.967 1.441 23.943 1.00 89.88 111 MET A C 1
ATOM 868 O O . MET A 1 111 ? 1.773 0.953 25.060 1.00 89.88 111 MET A O 1
ATOM 872 N N . ASP A 1 112 ? 1.066 2.176 23.304 1.00 89.00 112 ASP A N 1
ATOM 873 C CA . ASP A 1 112 ? -0.294 2.410 23.769 1.00 89.00 112 ASP A CA 1
ATOM 874 C C . ASP A 1 112 ? -1.300 2.216 22.624 1.00 89.00 112 ASP A C 1
ATOM 876 O O . ASP A 1 112 ? -0.929 1.887 21.500 1.00 89.00 112 ASP A O 1
ATOM 880 N N . THR A 1 113 ? -2.589 2.378 22.927 1.00 89.75 113 THR A N 1
ATOM 881 C CA . THR A 1 113 ? -3.689 2.184 21.966 1.00 89.75 113 THR A CA 1
ATOM 882 C C . THR A 1 113 ? -4.253 3.499 21.427 1.00 89.75 113 THR A C 1
ATOM 884 O O . THR A 1 113 ? -5.221 3.483 20.664 1.00 89.75 113 THR A O 1
ATOM 887 N N . TYR A 1 114 ? -3.693 4.654 21.807 1.00 89.50 114 TYR A N 1
ATOM 888 C CA . TYR A 1 114 ? -4.266 5.953 21.446 1.00 89.50 114 TYR A CA 1
ATOM 889 C C . TYR A 1 114 ? -4.189 6.206 19.943 1.00 89.50 114 TYR A C 1
ATOM 891 O O . TYR A 1 114 ? -5.139 6.738 19.361 1.00 89.50 114 TYR A O 1
ATOM 899 N N . VAL A 1 115 ? -3.091 5.792 19.302 1.00 88.00 115 VAL A N 1
ATOM 900 C CA . VAL A 1 115 ? -2.936 5.921 17.849 1.00 88.00 115 VAL A CA 1
ATOM 901 C C . VAL A 1 115 ? -4.006 5.098 17.136 1.00 88.00 115 VAL A C 1
ATOM 903 O O . VAL A 1 115 ? -4.781 5.672 16.371 1.00 88.00 115 VAL A O 1
ATOM 906 N N . ASP A 1 116 ? -4.133 3.805 17.444 1.00 89.31 116 ASP A N 1
ATOM 907 C CA . ASP A 1 116 ? -5.158 2.932 16.854 1.00 89.31 116 ASP A CA 1
ATOM 908 C C . ASP A 1 116 ? -6.578 3.445 17.110 1.00 89.31 116 ASP A C 1
ATOM 910 O O . ASP A 1 116 ? -7.402 3.493 16.195 1.00 89.31 116 ASP A O 1
ATOM 914 N N . GLY A 1 117 ? -6.853 3.904 18.336 1.00 90.00 117 GLY A N 1
ATOM 915 C CA . GLY A 1 117 ? -8.129 4.511 18.703 1.00 90.00 117 GLY A CA 1
ATOM 916 C C . GLY A 1 117 ? -8.471 5.723 17.834 1.00 90.00 117 GLY A C 1
ATOM 917 O O . GLY A 1 117 ? -9.617 5.874 17.409 1.00 90.00 117 GLY A O 1
ATOM 918 N N . SER A 1 118 ? -7.476 6.550 17.494 1.00 90.44 118 SER A N 1
ATOM 919 C CA . SER A 1 118 ? -7.678 7.694 16.599 1.00 90.44 118 SER A CA 1
ATOM 920 C C . SER A 1 118 ? -8.046 7.262 15.174 1.00 90.44 118 SER A C 1
ATOM 922 O O . SER A 1 118 ? -8.966 7.832 14.587 1.00 90.44 118 SER A O 1
ATOM 924 N N . TYR A 1 119 ? -7.403 6.227 14.624 1.00 90.69 119 TYR A N 1
ATOM 925 C CA . TYR A 1 119 ? -7.737 5.705 13.295 1.00 90.69 119 TYR A CA 1
ATOM 926 C C . TYR A 1 119 ? -9.154 5.134 13.269 1.00 90.69 119 TYR A C 1
ATOM 928 O O . TYR A 1 119 ? -9.946 5.510 12.405 1.00 90.69 119 TYR A O 1
ATOM 936 N N . LEU A 1 120 ? -9.509 4.313 14.260 1.00 90.31 120 LEU A N 1
ATOM 937 C CA . LEU A 1 120 ? -10.855 3.751 14.395 1.00 90.31 120 LEU A CA 1
ATOM 938 C C . LEU A 1 120 ? -11.935 4.840 14.493 1.00 90.31 120 LEU A C 1
ATOM 940 O O . LEU A 1 120 ? -13.009 4.695 13.910 1.00 90.31 120 LEU A O 1
ATOM 944 N N . GLN A 1 121 ? -11.649 5.945 15.187 1.00 90.81 121 GLN A N 1
ATOM 945 C CA . GLN A 1 121 ? -12.577 7.068 15.316 1.00 90.81 121 GLN A CA 1
ATOM 946 C C . GLN A 1 121 ? -12.733 7.859 14.009 1.00 90.81 121 GLN A C 1
ATOM 948 O O . GLN A 1 121 ? -13.853 8.210 13.635 1.00 90.81 121 GLN A O 1
ATOM 953 N N . TYR A 1 122 ? -11.628 8.185 13.334 1.00 90.06 122 TYR A N 1
ATOM 954 C CA . TYR A 1 122 ? -11.633 9.136 12.215 1.00 90.06 122 TYR A CA 1
ATOM 955 C C . TYR A 1 122 ? -11.826 8.499 10.840 1.00 90.06 122 TYR A C 1
ATOM 957 O O . TYR A 1 122 ? -12.145 9.215 9.896 1.00 90.06 122 TYR A O 1
ATOM 965 N N . LEU A 1 123 ? -11.692 7.178 10.706 1.00 88.56 123 LEU A N 1
ATOM 966 C CA . LEU A 1 123 ? -11.980 6.480 9.449 1.00 88.56 123 LEU A CA 1
ATOM 967 C C . LEU A 1 123 ? -13.482 6.403 9.130 1.00 88.56 123 LEU A C 1
ATOM 969 O O . LEU A 1 123 ? -13.838 6.073 8.002 1.00 88.56 123 LEU A O 1
ATOM 973 N N . TYR A 1 124 ? -14.370 6.712 10.085 1.00 87.00 124 TYR A N 1
ATOM 974 C CA . TYR A 1 124 ? -15.830 6.721 9.896 1.00 87.00 124 TYR A CA 1
ATOM 975 C C . TYR A 1 124 ? -16.376 5.446 9.218 1.00 87.00 124 TYR A C 1
ATOM 977 O O . TYR A 1 124 ? -17.266 5.504 8.373 1.00 87.00 124 TYR A O 1
ATOM 985 N N . GLY A 1 125 ? -15.826 4.281 9.579 1.00 85.50 125 GLY A N 1
ATOM 986 C CA . GLY A 1 125 ? -16.214 2.980 9.023 1.00 85.50 125 GLY A CA 1
ATOM 987 C C . GLY A 1 125 ? -15.437 2.538 7.777 1.00 85.50 125 GLY A C 1
ATOM 988 O O . GLY A 1 125 ? -15.635 1.411 7.325 1.00 85.50 125 GLY A O 1
ATOM 989 N N . LYS A 1 126 ? -14.528 3.365 7.240 1.00 89.31 126 LYS A N 1
ATOM 990 C CA . LYS A 1 126 ? -13.559 2.925 6.226 1.00 89.31 126 LYS A CA 1
ATOM 991 C C . LYS A 1 126 ? -12.574 1.899 6.815 1.00 89.31 126 LYS A C 1
ATOM 993 O O . LYS A 1 126 ? -12.279 1.964 8.012 1.00 89.31 126 LYS A O 1
ATOM 998 N N . PRO A 1 127 ? -12.043 0.959 6.010 1.00 90.81 127 PRO A N 1
ATOM 999 C CA . PRO A 1 127 ? -11.084 -0.027 6.494 1.00 90.81 127 PRO A CA 1
ATOM 1000 C C . PRO A 1 127 ? -9.836 0.588 7.134 1.00 90.81 127 PRO A C 1
ATOM 1002 O O . PRO A 1 127 ? -9.225 1.513 6.597 1.00 90.81 127 PRO A O 1
ATOM 1005 N N . TYR A 1 128 ? -9.446 0.011 8.272 1.00 90.88 128 TYR A N 1
ATOM 1006 C CA . TYR A 1 128 ? -8.193 0.290 8.962 1.00 90.88 128 TYR A CA 1
ATOM 1007 C C . TYR A 1 128 ? -7.254 -0.907 8.812 1.00 90.88 128 TYR A C 1
ATOM 1009 O O . TYR A 1 128 ? -7.596 -2.013 9.233 1.00 90.88 128 TYR A O 1
ATOM 1017 N N . MET A 1 129 ? -6.070 -0.700 8.235 1.00 89.00 129 MET A N 1
ATOM 1018 C CA . MET A 1 129 ? -4.992 -1.686 8.307 1.00 89.00 129 MET A CA 1
ATOM 1019 C C . MET A 1 129 ? -4.161 -1.395 9.559 1.00 89.00 129 MET A C 1
ATOM 1021 O O . MET A 1 129 ? -3.274 -0.540 9.564 1.00 89.00 129 MET A O 1
ATOM 1025 N N . MET A 1 130 ? -4.520 -2.094 10.634 1.00 87.94 130 MET A N 1
ATOM 1026 C CA . MET A 1 130 ? -3.853 -1.998 11.926 1.00 87.94 130 MET A CA 1
ATOM 1027 C C . MET A 1 130 ? -2.451 -2.623 11.845 1.00 87.94 130 MET A C 1
ATOM 1029 O O . MET A 1 130 ? -2.319 -3.733 11.317 1.00 87.94 130 MET A O 1
ATOM 1033 N N . PRO A 1 131 ? -1.413 -1.935 12.340 1.00 81.62 131 PRO A N 1
ATOM 1034 C CA . PRO A 1 131 ? -0.089 -2.516 12.473 1.00 81.62 131 PRO A CA 1
ATOM 1035 C C . PRO A 1 131 ? -0.081 -3.611 13.550 1.00 81.62 131 PRO A C 1
ATOM 1037 O O . PRO A 1 131 ? -0.807 -3.512 14.539 1.00 81.62 131 PRO A O 1
ATOM 1040 N N . VAL A 1 132 ? 0.743 -4.645 13.363 1.00 72.69 132 VAL A N 1
ATOM 1041 C CA . VAL A 1 132 ? 0.912 -5.770 14.303 1.00 72.69 132 VAL A CA 1
ATOM 1042 C C . VAL A 1 132 ? 2.384 -6.029 14.565 1.00 72.69 132 VAL A C 1
ATOM 1044 O O . VAL A 1 132 ? 3.172 -5.864 13.604 1.00 72.69 132 VAL A O 1
#

Sequence (132 aa):
MAYNEGIDSISIDRASVAAESKNLKLFFSFDYAGRGRWPRAAVISTTLNYKDRSAHFRYNGQPFASTFEVTGCFFVLDWSFVGAKAAMSLADGVADGLFSWAAWPWGPQNMDTYVDGSYLQYLYGKPYMMPV

Solvent-accessible surface area (backbone atoms only — not comparable to full-atom values): 7708 Å² total; per-residue (Å²): 82,53,50,87,76,84,46,60,70,62,53,52,51,52,52,41,56,57,24,46,78,68,75,37,68,45,70,59,56,69,32,45,80,73,65,36,74,62,55,69,68,56,55,44,51,56,47,67,76,41,49,84,41,86,17,36,32,57,56,97,86,26,32,42,37,35,69,66,97,50,92,85,46,42,35,34,35,66,43,54,94,65,32,48,64,54,41,50,57,43,79,84,39,69,59,56,22,38,30,50,80,77,54,64,53,71,78,92,43,78,77,78,62,63,66,61,52,43,38,66,62,49,45,75,81,37,56,71,51,76,55,120

InterPro domains:
  IPR005197 Glycoside hydrolase family 71 [PF03659] (7-132)

Radius of gyration: 15.63 Å; Cα contacts (8 Å, |Δi|>4): 198; chains: 1; bounding box: 35×37×40 Å

Mean predicted aligned error: 6.02 Å

Organism: NCBI:txid2587417

Secondary structure (DSSP, 8-state):
-BTT-S-HHHHHHHHHHHHHHTT--B-B--BTTTSSPPPHHHHHHHHHHHTTSTTB-EETTEEEESSS--TTSEEEE--TTT-HHHHHHGGGG--SEEE---SS-STTPPP-SHHHHHHHHHTTTS-EE---